Protein AF-A0A550GYG4-F1 (afdb_monomer)

Solvent-accessible surface area (backbone atoms only — not comparable to full-atom values): 7844 Å² total; per-residue (Å²): 109,73,66,60,53,52,53,53,54,52,51,53,53,50,54,51,49,51,54,52,50,53,58,51,58,71,65,67,79,64,77,76,91,77,82,45,61,56,70,50,48,84,63,94,83,45,86,46,64,68,48,46,46,51,51,50,51,53,50,47,72,73,40,51,88,83,36,48,32,39,32,45,45,24,62,71,38,54,59,33,62,70,50,35,51,53,47,52,51,51,42,47,75,58,74,24,28,35,36,37,43,50,78,70,69,84,77,53,76,47,72,94,78,48,44,67,66,55,48,53,54,50,47,39,68,73,49,43,85,40,42,76,48,73,47,120

Sequence (136 aa):
MRTVAASITLIAIISIAIIITSRWLNSVDSTPEFFVGVEFAYNSDAGDVKDLVNDLKGLVDKVKYYTNVFVIGSIEISFNQAALDEACDYVVNSGLYLIAFLTDSREYHYDNNYTIFEWGADAKQKYGEMFLGVYR

Secondary structure (DSSP, 8-state):
-HHHHHHHHHHHHHHHHHHHHHHHHTTS--------EEEE---TT--SHHHHHHHHHHHHHHHTTT-SEEEE--HHHHTSHHHHHHHHHHHHHTT-EEEEE---GGG---GGG--HHHHHHHHHHHHGGGEEEEE-

Mean predicted aligned error: 8.86 Å

Nearest PDB structures (foldseek):
  8qye-assembly2_MOLB  TM=5.908E-01  e=1.474E+00  synthetic construct
  6pwk-assembly1_A  TM=4.624E-01  e=1.474E+00  Vibrio cholerae O1 str. 2010EL-1786
  4ad3-assembly4_D  TM=4.644E-01  e=1.219E+00  Bacteroides xylanisolvens XB1A
  1dar-assembly1_A  TM=5.764E-01  e=1.783E+00  Thermus thermophilus HB8
  8qch-assembly10_H-3  TM=4.280E-01  e=2.024E+00  Homo sapiens

pLDDT: mean 91.97, std 9.42, range [59.16, 98.81]

Radius of gyration: 24.05 Å; Cα contacts (8 Å, |Δi|>4): 150; chains: 1; bounding box: 55×57×58 Å

Structure (mmCIF, N/CA/C/O backbone):
data_AF-A0A550GYG4-F1
#
_entry.id   AF-A0A550GYG4-F1
#
loop_
_atom_site.group_PDB
_atom_site.id
_atom_site.type_symbol
_atom_site.label_atom_id
_atom_site.label_alt_id
_atom_site.label_comp_id
_atom_site.label_asym_id
_atom_site.label_entity_id
_atom_site.label_seq_id
_atom_site.pdbx_PDB_ins_code
_atom_site.Cartn_x
_atom_site.Cartn_y
_atom_site.Cartn_z
_atom_site.occupancy
_atom_site.B_iso_or_equiv
_atom_site.auth_seq_id
_atom_site.auth_comp_id
_atom_site.auth_asym_id
_atom_site.auth_atom_id
_atom_site.pdbx_PDB_model_num
ATOM 1 N N . MET A 1 1 ? -35.725 38.157 40.563 1.00 63.31 1 MET A N 1
ATOM 2 C CA . MET A 1 1 ? -34.357 38.189 39.985 1.00 63.31 1 MET A CA 1
ATOM 3 C C . MET A 1 1 ? -33.464 37.045 40.469 1.00 63.31 1 MET A C 1
ATOM 5 O O . MET A 1 1 ? -32.916 36.366 39.616 1.00 63.31 1 MET A O 1
ATOM 9 N N . ARG A 1 2 ? -33.339 36.767 41.780 1.00 70.62 2 ARG A N 1
ATOM 10 C CA . ARG A 1 2 ? -32.459 35.687 42.296 1.00 70.62 2 ARG A CA 1
ATOM 11 C C . ARG A 1 2 ? -32.836 34.275 41.809 1.00 70.62 2 ARG A C 1
ATOM 13 O O . ARG A 1 2 ? -31.956 33.498 41.472 1.00 70.62 2 ARG A O 1
ATOM 20 N N . 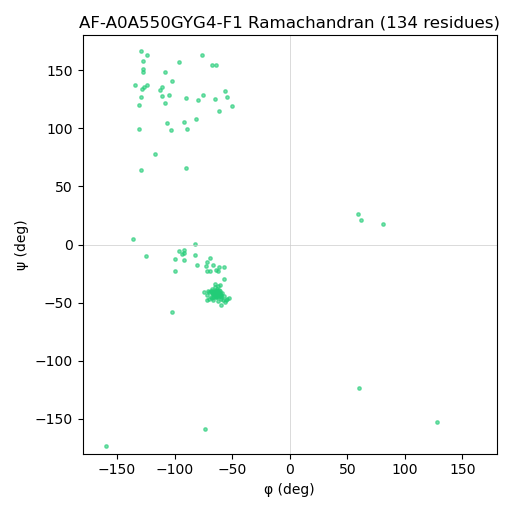THR A 1 3 ? -34.131 33.973 41.713 1.00 79.81 3 THR A N 1
ATOM 21 C CA . THR A 1 3 ? -34.650 32.684 41.216 1.00 79.81 3 THR A CA 1
ATOM 22 C C . THR A 1 3 ? -34.425 32.498 39.715 1.00 79.81 3 THR A C 1
ATOM 24 O O . THR A 1 3 ? -33.995 31.435 39.293 1.00 79.81 3 THR A O 1
ATOM 27 N N . VAL A 1 4 ? -34.624 33.554 38.918 1.00 84.94 4 VAL A N 1
ATOM 28 C CA . VAL A 1 4 ? -34.388 33.545 37.462 1.00 84.94 4 VAL A CA 1
ATOM 29 C C . VAL A 1 4 ? -32.906 33.335 37.138 1.00 84.94 4 VAL A C 1
ATOM 31 O O . VAL A 1 4 ? -32.577 32.513 36.290 1.00 84.94 4 VAL A O 1
ATOM 34 N N . ALA A 1 5 ? -32.005 34.025 37.845 1.00 85.75 5 ALA A N 1
ATOM 35 C CA . ALA A 1 5 ? -30.564 33.835 37.678 1.00 85.75 5 ALA A CA 1
ATOM 36 C C . ALA A 1 5 ? -30.133 32.400 38.029 1.00 85.75 5 ALA A C 1
ATOM 38 O O . ALA A 1 5 ? -29.387 31.787 37.273 1.00 85.75 5 ALA A O 1
ATOM 39 N N . ALA A 1 6 ? -30.668 31.835 39.119 1.00 88.19 6 ALA A N 1
ATOM 40 C CA . ALA A 1 6 ? -30.395 30.453 39.509 1.00 88.19 6 ALA A CA 1
ATOM 41 C C . ALA A 1 6 ? -30.867 29.436 38.452 1.00 88.19 6 ALA A C 1
ATOM 43 O O . ALA A 1 6 ? -30.138 28.495 38.140 1.00 88.19 6 ALA A O 1
ATOM 44 N N . SER A 1 7 ? -32.045 29.643 37.853 1.00 90.69 7 SER A N 1
ATOM 45 C CA . SER A 1 7 ? -32.548 28.790 36.769 1.00 90.69 7 SER A CA 1
ATOM 46 C C . SER A 1 7 ? -31.666 28.846 35.518 1.00 90.69 7 SER A C 1
ATOM 48 O O . SER A 1 7 ? -31.391 27.807 34.926 1.00 90.69 7 SER A O 1
ATOM 50 N N . ILE A 1 8 ? -31.176 30.031 35.136 1.00 93.38 8 ILE A N 1
ATOM 51 C CA . ILE A 1 8 ? -30.278 30.191 33.979 1.00 93.38 8 ILE A CA 1
ATOM 52 C C . ILE A 1 8 ? -28.950 29.465 34.218 1.00 93.38 8 ILE A C 1
ATOM 54 O O . ILE A 1 8 ? -28.480 28.737 33.344 1.00 93.38 8 ILE A O 1
ATOM 58 N N . THR A 1 9 ? -28.363 29.615 35.410 1.00 93.25 9 THR A N 1
ATOM 59 C CA . THR A 1 9 ? -27.121 28.919 35.772 1.00 93.25 9 THR A CA 1
ATOM 60 C C . THR A 1 9 ? -27.297 27.401 35.732 1.00 93.25 9 THR A C 1
ATOM 62 O O . THR A 1 9 ? -26.440 26.705 35.193 1.00 93.25 9 THR A O 1
ATOM 65 N N . LEU A 1 10 ? -28.423 26.884 36.232 1.00 94.62 10 LEU A N 1
ATOM 66 C CA . LEU A 1 10 ? -28.714 25.451 36.202 1.00 94.62 10 LEU A CA 1
ATOM 67 C C . LEU A 1 10 ? -28.831 24.915 34.765 1.00 94.62 10 LEU A C 1
ATOM 69 O O . LEU A 1 10 ? -28.244 23.883 34.450 1.00 94.62 10 LEU A O 1
ATOM 73 N N . ILE A 1 11 ? -29.532 25.634 33.884 1.00 95.94 11 ILE A N 1
ATOM 74 C CA . ILE A 1 11 ? -29.678 25.250 32.471 1.00 95.94 11 ILE A CA 1
ATOM 75 C C . ILE A 1 11 ? -28.315 25.229 31.769 1.00 95.94 11 ILE A C 1
ATOM 77 O O . ILE A 1 11 ? -28.022 24.286 31.038 1.00 95.94 11 ILE A O 1
ATOM 81 N N . ALA A 1 12 ? -27.456 26.223 32.012 1.00 95.50 12 ALA A N 1
ATOM 82 C CA . ALA A 1 12 ? -26.121 26.269 31.416 1.00 95.50 12 ALA A CA 1
ATOM 83 C C . ALA A 1 12 ? -25.253 25.071 31.842 1.00 95.50 12 ALA A C 1
ATOM 85 O O . ALA A 1 12 ? -24.599 24.459 30.999 1.00 95.50 12 ALA A O 1
ATOM 86 N N . ILE A 1 13 ? -25.291 24.698 33.127 1.00 96.56 13 ILE A N 1
ATOM 87 C CA . ILE A 1 13 ? -24.557 23.539 33.657 1.00 96.56 13 ILE A CA 1
ATOM 88 C C . ILE A 1 13 ? -25.047 22.241 33.009 1.00 96.56 13 ILE A C 1
ATOM 90 O O . ILE A 1 13 ? -24.230 21.428 32.581 1.00 96.56 13 ILE A O 1
ATOM 94 N N . ILE A 1 14 ? -26.366 22.063 32.891 1.00 96.19 14 ILE A N 1
ATOM 95 C CA . ILE A 1 14 ? -26.956 20.872 32.268 1.00 96.19 14 ILE A CA 1
ATOM 96 C C . ILE A 1 14 ? -26.568 20.789 30.788 1.00 96.19 14 ILE A C 1
ATOM 98 O O . ILE A 1 14 ? -26.135 19.733 30.332 1.00 96.19 14 ILE A O 1
ATOM 102 N N . SER A 1 15 ? -26.643 21.896 30.047 1.00 93.88 15 SER A N 1
ATOM 103 C CA . SER A 1 15 ? -26.242 21.935 28.635 1.00 93.88 15 SER A CA 1
ATOM 104 C C . SER A 1 15 ? -24.764 21.586 28.443 1.00 93.88 15 SER A C 1
ATOM 106 O O . SER A 1 15 ? -24.428 20.804 27.557 1.00 93.88 15 SER A O 1
ATOM 108 N N . ILE A 1 16 ? -23.877 22.108 29.298 1.00 95.50 16 ILE A N 1
ATOM 109 C CA . ILE A 1 16 ? -22.444 21.780 29.263 1.00 95.50 16 ILE A CA 1
ATOM 110 C C . ILE A 1 16 ? -22.221 20.299 29.586 1.00 95.50 16 ILE A C 1
ATOM 112 O O . ILE A 1 16 ? -21.465 19.633 28.882 1.00 95.50 16 ILE A O 1
ATOM 116 N N . ALA A 1 17 ? -22.905 19.763 30.600 1.00 94.44 17 ALA A N 1
ATOM 117 C CA . ALA A 1 17 ? -22.809 18.352 30.960 1.00 94.44 17 ALA A CA 1
ATOM 118 C C . ALA A 1 17 ? -23.245 17.443 29.801 1.00 94.44 17 ALA A C 1
ATOM 120 O O . ALA A 1 17 ? -22.522 16.515 29.458 1.00 94.44 17 ALA A O 1
ATOM 121 N N . ILE A 1 18 ? -24.355 17.758 29.125 1.00 93.94 18 ILE A N 1
ATOM 122 C CA . ILE A 1 18 ? -24.835 17.005 27.954 1.00 93.94 18 ILE A CA 1
ATOM 123 C C . ILE A 1 18 ? -23.807 17.038 26.809 1.00 93.94 18 ILE A C 1
ATOM 125 O O . ILE A 1 18 ? -23.546 16.011 26.177 1.00 93.94 18 ILE A O 1
ATOM 129 N N . ILE A 1 19 ? -23.179 18.189 26.549 1.00 92.62 19 ILE A N 1
ATOM 130 C CA . ILE A 1 19 ? -22.139 18.316 25.514 1.00 92.62 19 ILE A CA 1
ATOM 131 C C . ILE A 1 19 ? -20.901 17.479 25.868 1.00 92.62 19 ILE A C 1
ATOM 133 O O . ILE A 1 19 ? -20.347 16.803 25.003 1.00 92.62 19 ILE A O 1
ATOM 137 N N . ILE A 1 20 ? -20.470 17.487 27.130 1.00 91.12 20 ILE A N 1
ATOM 138 C CA . ILE A 1 20 ? -19.320 16.691 27.581 1.00 91.12 20 ILE A CA 1
ATOM 139 C C . ILE A 1 20 ? -19.642 15.194 27.505 1.00 91.12 20 ILE A C 1
ATOM 141 O O . ILE A 1 20 ? -18.863 14.426 26.944 1.00 91.12 20 ILE A O 1
ATOM 145 N N . THR A 1 21 ? -20.803 14.780 28.014 1.00 87.06 21 THR A N 1
ATOM 146 C CA . THR A 1 21 ? -21.223 13.376 28.027 1.00 87.06 21 THR A CA 1
ATOM 147 C C . THR A 1 21 ? -21.437 12.832 26.618 1.00 87.06 21 THR A C 1
ATOM 149 O O . THR A 1 21 ? -21.015 11.717 26.352 1.00 87.06 21 THR A O 1
ATOM 152 N N . SER A 1 22 ? -22.015 13.601 25.691 1.00 84.00 22 SER A N 1
ATOM 153 C CA . SER A 1 22 ? -22.164 13.158 24.293 1.00 84.00 22 SER A CA 1
ATOM 154 C C . SER A 1 22 ? -20.817 12.944 23.601 1.00 84.00 22 SER A C 1
ATOM 156 O O . SER A 1 22 ? -20.626 11.926 22.945 1.00 84.00 22 SER A O 1
ATOM 158 N N . ARG A 1 23 ? -19.843 13.843 23.801 1.00 84.12 23 ARG A N 1
ATOM 159 C CA . ARG A 1 23 ? -18.477 13.654 23.283 1.00 84.12 23 ARG A CA 1
ATOM 160 C C . ARG A 1 23 ? -17.791 12.432 23.883 1.00 84.12 23 ARG A C 1
ATOM 162 O O . ARG A 1 23 ? -17.100 11.720 23.166 1.00 84.12 23 ARG A O 1
ATOM 169 N N . TRP A 1 24 ? -17.984 12.198 25.179 1.00 81.75 24 TRP A N 1
ATOM 170 C CA . TRP A 1 24 ? -17.394 11.057 25.869 1.00 81.75 24 TRP A CA 1
ATOM 171 C C . TRP A 1 24 ? -18.040 9.735 25.439 1.00 81.75 24 TRP A C 1
ATOM 173 O O . TRP A 1 24 ? -17.331 8.808 25.074 1.00 81.75 24 TRP A O 1
ATOM 183 N N . LEU A 1 25 ? -19.370 9.656 25.382 1.00 78.12 25 LEU A N 1
ATOM 184 C CA . LEU A 1 25 ? -20.075 8.451 24.935 1.00 78.12 25 LEU A CA 1
ATOM 185 C C . LEU A 1 25 ? -19.762 8.105 23.473 1.00 78.12 25 LEU A C 1
ATOM 187 O O . LEU A 1 25 ? -19.526 6.942 23.172 1.00 78.12 25 LEU A O 1
ATOM 191 N N . ASN A 1 26 ? -19.642 9.103 22.593 1.00 71.12 26 ASN A N 1
ATOM 192 C CA . ASN A 1 26 ? -19.232 8.887 21.201 1.00 71.12 26 ASN A CA 1
ATOM 193 C C . ASN A 1 26 ? -17.760 8.457 21.053 1.00 71.12 26 ASN A C 1
ATOM 195 O O . ASN A 1 26 ? -17.355 8.060 19.967 1.00 71.12 26 ASN A O 1
ATOM 199 N N . SER A 1 27 ? -16.952 8.546 22.115 1.00 66.44 27 SER A N 1
ATOM 200 C CA . SER A 1 27 ? -15.565 8.062 22.120 1.00 66.44 27 SER A CA 1
ATOM 201 C C . SER A 1 27 ? -15.417 6.615 22.608 1.00 66.44 27 SER A C 1
ATOM 203 O O . SER A 1 27 ? -14.312 6.084 22.577 1.00 66.44 27 SER A O 1
ATOM 205 N N . VAL A 1 28 ? -16.508 5.984 23.069 1.00 60.34 28 VAL A N 1
ATOM 206 C CA . VAL A 1 28 ? -16.494 4.639 23.682 1.00 60.34 28 VAL A CA 1
ATOM 207 C C . VAL A 1 28 ? -16.767 3.512 22.669 1.00 60.34 28 VAL A C 1
ATOM 209 O O . VAL A 1 28 ? -16.525 2.351 22.984 1.00 60.34 28 VAL A O 1
ATOM 212 N N . ASP A 1 29 ? -17.149 3.826 21.428 1.00 59.16 29 ASP A N 1
ATOM 213 C CA . ASP A 1 29 ? -17.256 2.845 20.334 1.00 59.16 29 ASP A CA 1
ATOM 214 C C . ASP A 1 29 ? -15.939 2.707 19.553 1.00 59.16 29 ASP A C 1
ATOM 216 O O . ASP A 1 29 ? -15.850 3.026 18.369 1.00 59.16 29 ASP A O 1
ATOM 220 N N . SER A 1 30 ? -14.890 2.203 20.201 1.00 62.56 30 SER A N 1
ATOM 221 C CA . SER A 1 30 ? -13.748 1.644 19.472 1.00 62.56 30 SER A CA 1
ATOM 222 C C . SER A 1 30 ? -13.621 0.163 19.786 1.00 62.56 30 SER A C 1
ATOM 224 O O . SER A 1 30 ? -12.769 -0.284 20.553 1.00 62.56 30 SER A O 1
ATOM 226 N N . THR A 1 31 ? -14.473 -0.651 19.153 1.00 62.31 31 THR A N 1
ATOM 227 C CA . THR A 1 31 ? -14.025 -2.012 18.846 1.00 62.31 31 THR A CA 1
ATOM 228 C C . THR A 1 31 ? -12.663 -1.867 18.166 1.00 62.31 31 THR A C 1
ATOM 230 O O . THR A 1 31 ? -12.599 -1.153 17.160 1.00 62.31 31 THR A O 1
ATOM 233 N N . PRO A 1 32 ? -11.576 -2.429 18.728 1.00 65.88 32 PRO A N 1
ATOM 234 C CA . PRO A 1 32 ? -10.255 -2.241 18.157 1.00 65.88 32 PRO A CA 1
ATOM 235 C C . PRO A 1 32 ? -10.288 -2.703 16.707 1.00 65.88 32 PRO A C 1
ATOM 237 O O . PRO A 1 32 ? -10.826 -3.770 16.401 1.00 65.88 32 PRO A O 1
ATOM 240 N N . GLU A 1 33 ? -9.753 -1.872 15.821 1.00 81.81 33 GLU A N 1
ATOM 241 C CA . GLU A 1 33 ? -9.639 -2.215 14.414 1.00 81.81 33 GLU A CA 1
ATOM 242 C C . GLU A 1 33 ? -8.741 -3.453 14.308 1.00 81.81 33 GLU A C 1
ATOM 244 O O . GLU A 1 33 ? -7.582 -3.441 14.727 1.00 81.81 33 GLU A O 1
ATOM 249 N N . PHE A 1 34 ? -9.314 -4.566 13.853 1.00 90.50 34 PHE A N 1
ATOM 250 C CA . PHE A 1 34 ? -8.609 -5.835 13.736 1.00 90.50 34 PHE A CA 1
ATOM 251 C C . PHE A 1 34 ? -8.418 -6.170 12.267 1.00 90.50 34 PHE A C 1
ATOM 253 O O . PHE A 1 34 ? -9.382 -6.192 11.501 1.00 90.50 34 PHE A O 1
ATOM 260 N N . PHE A 1 35 ? -7.177 -6.459 11.888 1.00 95.06 35 PHE A N 1
ATOM 261 C CA . PHE A 1 35 ? -6.808 -6.729 10.507 1.00 95.06 35 PHE A CA 1
ATOM 262 C C . PHE A 1 35 ? -6.580 -8.225 10.274 1.00 95.06 35 PHE A C 1
ATOM 264 O O . PHE A 1 35 ? -5.823 -8.876 10.994 1.00 95.06 35 PHE A O 1
ATOM 271 N N . VAL A 1 36 ? -7.230 -8.761 9.242 1.00 96.94 36 VAL A N 1
ATOM 272 C CA . VAL A 1 36 ? -7.063 -10.123 8.725 1.00 96.94 36 VAL A CA 1
ATOM 273 C C . VAL A 1 36 ? -6.832 -10.026 7.232 1.00 96.94 36 VAL A C 1
ATOM 275 O O . VAL A 1 36 ? -7.621 -9.417 6.505 1.00 96.94 36 VAL A O 1
ATOM 278 N N . GLY A 1 37 ? -5.754 -10.642 6.771 1.00 97.12 37 GLY A N 1
ATOM 279 C CA . GLY A 1 37 ? -5.311 -10.485 5.402 1.00 97.12 37 GLY A CA 1
ATOM 280 C C . GLY A 1 37 ? -4.397 -11.584 4.924 1.00 97.12 37 GLY A C 1
ATOM 281 O O . GLY A 1 37 ? -4.167 -12.583 5.606 1.00 97.12 37 GLY A O 1
ATOM 282 N N . VAL A 1 38 ? -3.884 -11.361 3.725 1.00 97.56 38 VAL A N 1
ATOM 283 C CA . VAL A 1 38 ? -2.894 -12.215 3.079 1.00 97.56 38 VAL A CA 1
ATOM 284 C C . VAL A 1 38 ? -1.713 -11.372 2.623 1.00 97.56 38 VAL A C 1
ATOM 286 O O . VAL A 1 38 ? -1.840 -10.166 2.408 1.00 97.56 38 VAL A O 1
ATOM 289 N N . GLU A 1 39 ? -0.580 -12.037 2.448 1.00 97.50 39 GLU A N 1
ATOM 290 C CA . GLU A 1 39 ? 0.628 -11.469 1.867 1.00 97.50 39 GLU A CA 1
ATOM 291 C C . GLU A 1 39 ? 0.893 -12.100 0.501 1.00 97.50 39 GLU A C 1
ATOM 293 O O . GLU A 1 39 ? 0.809 -13.321 0.344 1.00 97.50 39 GLU A O 1
ATOM 298 N N . PHE A 1 40 ? 1.230 -11.265 -0.480 1.00 97.19 40 PHE A N 1
ATOM 299 C CA . PHE A 1 40 ? 1.768 -11.695 -1.766 1.00 97.19 40 PHE A CA 1
ATOM 300 C C . PHE A 1 40 ? 3.280 -11.447 -1.781 1.00 97.19 40 PHE A C 1
ATOM 302 O O . PHE A 1 40 ? 3.706 -10.313 -1.987 1.00 97.19 40 PHE A O 1
ATOM 309 N N . ALA A 1 41 ? 4.077 -12.488 -1.520 1.00 91.19 41 ALA A N 1
ATOM 310 C CA . ALA A 1 41 ? 5.528 -12.367 -1.337 1.00 91.19 41 ALA A CA 1
ATOM 311 C C . ALA A 1 41 ? 6.349 -12.807 -2.558 1.00 91.19 41 ALA A C 1
ATOM 313 O O . ALA A 1 41 ? 7.105 -12.018 -3.103 1.00 91.19 41 ALA A O 1
ATOM 314 N N . TYR A 1 42 ? 6.201 -14.053 -3.009 1.00 79.88 42 TYR A N 1
ATOM 315 C CA . TYR A 1 42 ? 6.983 -14.589 -4.126 1.00 79.88 42 TYR A CA 1
ATOM 316 C C . TYR A 1 42 ? 6.089 -15.333 -5.109 1.00 79.88 42 TYR A C 1
ATOM 318 O O . TYR A 1 42 ? 5.260 -16.149 -4.701 1.00 79.88 42 TYR A O 1
ATOM 326 N N . ASN A 1 43 ? 6.325 -15.108 -6.402 1.00 76.12 43 ASN A N 1
ATOM 327 C CA . ASN A 1 43 ? 5.876 -15.999 -7.463 1.00 76.12 43 ASN A CA 1
ATOM 328 C C . ASN A 1 43 ? 7.046 -16.296 -8.410 1.00 76.12 43 ASN A C 1
ATOM 330 O O . ASN A 1 43 ? 7.359 -15.496 -9.286 1.00 76.12 43 ASN A O 1
ATOM 334 N N . SER A 1 44 ? 7.687 -17.452 -8.229 1.00 66.50 44 SER A N 1
ATOM 335 C CA . SER A 1 44 ? 8.835 -17.882 -9.040 1.00 66.50 44 SER A CA 1
ATOM 336 C C . SER A 1 44 ? 8.492 -18.165 -10.501 1.00 66.50 44 SER A C 1
ATOM 338 O O . SER A 1 44 ? 9.397 -18.241 -11.328 1.00 66.50 44 SER A O 1
ATOM 340 N N . ASP A 1 45 ? 7.207 -18.351 -10.807 1.00 77.19 45 ASP A N 1
ATOM 341 C CA . ASP A 1 45 ? 6.739 -18.699 -12.149 1.00 77.19 45 ASP A CA 1
ATOM 342 C C . ASP A 1 45 ? 6.393 -17.453 -12.977 1.00 77.19 45 ASP A C 1
ATOM 344 O O . ASP A 1 45 ? 6.232 -17.538 -14.197 1.00 77.19 45 ASP A O 1
ATOM 348 N N . ALA A 1 46 ? 6.295 -16.289 -12.331 1.00 70.62 46 ALA A N 1
ATOM 349 C CA . ALA A 1 46 ? 6.014 -15.034 -13.000 1.00 70.62 46 ALA A CA 1
ATOM 350 C C . ALA A 1 46 ? 7.308 -14.481 -13.614 1.00 70.62 46 ALA A C 1
ATOM 352 O O . ALA A 1 46 ? 8.231 -14.066 -12.917 1.00 70.62 46 ALA A O 1
ATOM 353 N N . GLY A 1 47 ? 7.398 -14.539 -14.944 1.00 79.50 47 GLY A N 1
ATOM 354 C CA . GLY A 1 47 ? 8.594 -14.117 -15.673 1.00 79.50 47 GLY A CA 1
ATOM 355 C C . GLY A 1 47 ? 8.794 -12.598 -15.686 1.00 79.50 47 GLY A C 1
ATOM 356 O O . GLY A 1 47 ? 9.914 -12.131 -15.497 1.00 79.50 47 GLY A O 1
ATOM 357 N N . ASP A 1 48 ? 7.721 -11.834 -15.917 1.00 89.50 48 ASP A N 1
ATOM 358 C CA . ASP A 1 48 ? 7.728 -10.365 -15.983 1.00 89.50 48 ASP A CA 1
ATOM 359 C C . ASP A 1 48 ? 7.031 -9.760 -14.745 1.00 89.50 48 ASP A C 1
ATOM 361 O O . ASP A 1 48 ? 6.066 -10.319 -14.217 1.00 89.50 48 ASP A O 1
ATOM 365 N N . VAL A 1 49 ? 7.467 -8.575 -14.303 1.00 93.00 49 VAL A N 1
ATOM 366 C CA . VAL A 1 49 ? 6.835 -7.812 -13.211 1.00 93.00 49 VAL A CA 1
ATOM 367 C C . VAL A 1 49 ? 5.364 -7.513 -13.497 1.00 93.00 49 VAL A C 1
ATOM 369 O O . VAL A 1 49 ? 4.541 -7.455 -12.585 1.00 93.00 49 VAL A O 1
ATOM 372 N N . LYS A 1 50 ? 4.992 -7.382 -14.773 1.00 93.75 50 LYS A N 1
ATOM 373 C CA . LYS A 1 50 ? 3.587 -7.223 -15.155 1.00 93.75 50 LYS A CA 1
ATOM 374 C C . LYS A 1 50 ? 2.751 -8.465 -14.832 1.00 93.75 50 LYS A C 1
ATOM 376 O O . LYS A 1 50 ? 1.595 -8.330 -14.431 1.00 93.75 50 LYS A O 1
ATOM 381 N N . ASP A 1 51 ? 3.321 -9.656 -14.994 1.00 94.69 51 ASP A N 1
ATOM 382 C CA . ASP A 1 51 ? 2.641 -10.909 -14.664 1.00 94.69 51 ASP A CA 1
ATOM 383 C C . ASP A 1 51 ? 2.509 -11.059 -13.143 1.00 94.69 51 ASP A C 1
ATOM 385 O O . ASP A 1 51 ? 1.421 -11.367 -12.663 1.00 94.69 51 ASP A O 1
ATOM 389 N N . LEU A 1 52 ? 3.545 -10.677 -12.380 1.00 94.56 52 LEU A N 1
ATOM 390 C CA . LEU A 1 52 ? 3.489 -10.565 -10.913 1.00 94.56 52 LEU A CA 1
ATOM 391 C C . LEU A 1 52 ? 2.336 -9.664 -10.445 1.00 94.56 52 LEU A C 1
ATOM 393 O O . LEU A 1 52 ? 1.573 -10.041 -9.554 1.00 94.56 52 LEU A O 1
ATOM 397 N N . VAL A 1 53 ? 2.176 -8.486 -11.057 1.00 96.88 53 VAL A N 1
ATOM 398 C CA . VAL A 1 53 ? 1.069 -7.571 -10.735 1.00 96.88 53 VAL A CA 1
ATOM 399 C C . VAL A 1 53 ? -0.284 -8.197 -11.088 1.00 96.88 53 VAL A C 1
ATOM 401 O O . VAL A 1 53 ? -1.229 -8.071 -10.312 1.00 96.88 53 VAL A O 1
ATOM 404 N N . ASN A 1 54 ? -0.409 -8.899 -12.218 1.00 96.44 54 ASN A N 1
ATOM 405 C CA . ASN A 1 54 ? -1.657 -9.582 -12.580 1.00 96.44 54 ASN A CA 1
ATOM 406 C C . ASN A 1 54 ? -2.013 -10.708 -11.598 1.00 96.44 54 ASN A C 1
ATOM 408 O O . ASN A 1 54 ? -3.175 -10.828 -11.202 1.00 96.44 54 ASN A O 1
ATOM 412 N N . ASP A 1 55 ? -1.029 -11.491 -11.163 1.00 96.56 55 ASP A N 1
ATOM 413 C CA . ASP A 1 55 ? -1.230 -12.555 -10.179 1.00 96.56 55 ASP A CA 1
ATOM 414 C C . ASP A 1 55 ? -1.633 -11.991 -8.815 1.00 96.56 55 ASP A C 1
ATOM 416 O O . ASP A 1 55 ? -2.559 -12.500 -8.173 1.00 96.56 55 ASP A O 1
ATOM 420 N N . LEU A 1 56 ? -1.004 -10.886 -8.401 1.00 97.50 56 LEU A N 1
ATOM 421 C CA . LEU A 1 56 ? -1.381 -10.147 -7.200 1.00 97.50 56 LEU A CA 1
ATOM 422 C C . LEU A 1 56 ? -2.839 -9.687 -7.279 1.00 97.50 56 LEU A C 1
ATOM 424 O O . LEU A 1 56 ? -3.601 -9.918 -6.340 1.00 97.50 56 LEU A O 1
ATOM 428 N N . LYS A 1 57 ? -3.257 -9.090 -8.403 1.00 98.25 57 LYS A N 1
ATOM 429 C CA . LYS A 1 57 ? -4.655 -8.679 -8.625 1.00 98.25 57 LYS A CA 1
ATOM 430 C C . LYS A 1 57 ? -5.614 -9.863 -8.538 1.00 98.25 57 LYS A C 1
ATOM 432 O O . LYS A 1 57 ? -6.659 -9.754 -7.897 1.00 98.25 57 LYS A O 1
ATOM 437 N N . GLY A 1 58 ? -5.236 -11.008 -9.106 1.00 98.19 58 GLY A N 1
ATOM 438 C CA . GLY A 1 58 ? -6.000 -12.249 -8.991 1.00 98.19 58 GLY A CA 1
ATOM 439 C C . GLY A 1 58 ? -6.151 -12.717 -7.540 1.00 98.19 58 GLY A C 1
ATOM 440 O O . GLY A 1 58 ? -7.239 -13.137 -7.132 1.00 98.19 58 GLY A O 1
ATOM 441 N N . LEU A 1 59 ? -5.095 -12.600 -6.727 1.00 98.31 59 LEU A N 1
ATOM 442 C CA . LEU A 1 59 ? -5.174 -12.900 -5.298 1.00 98.31 59 LEU A CA 1
ATOM 443 C C . LEU A 1 59 ? -6.069 -11.897 -4.559 1.00 98.31 59 LEU A C 1
ATOM 445 O O . LEU A 1 59 ? -6.896 -12.330 -3.758 1.00 98.31 59 LEU A O 1
ATOM 449 N N . VAL A 1 60 ? -5.967 -10.597 -4.857 1.00 98.62 60 VAL A N 1
ATOM 450 C CA . VAL A 1 60 ? -6.862 -9.560 -4.311 1.00 98.62 60 VAL A CA 1
ATOM 451 C C . VAL A 1 60 ? -8.322 -9.895 -4.618 1.00 98.62 60 VAL A C 1
ATOM 453 O O . VAL A 1 60 ? -9.145 -9.932 -3.704 1.00 98.62 60 VAL A O 1
ATOM 456 N N . ASP A 1 61 ? -8.651 -10.219 -5.869 1.00 98.75 61 ASP A N 1
ATOM 457 C CA . ASP A 1 61 ? -10.018 -10.571 -6.270 1.00 98.75 61 ASP A CA 1
ATOM 458 C C . ASP A 1 61 ? -10.556 -11.795 -5.535 1.00 98.75 61 ASP A C 1
ATOM 460 O O . ASP A 1 61 ? -11.745 -11.849 -5.206 1.00 98.75 61 ASP A O 1
ATOM 464 N N . LYS A 1 62 ? -9.679 -12.756 -5.240 1.00 98.56 62 LYS A N 1
ATOM 465 C CA . LYS A 1 62 ? -10.024 -13.948 -4.471 1.00 98.56 62 LYS A CA 1
ATOM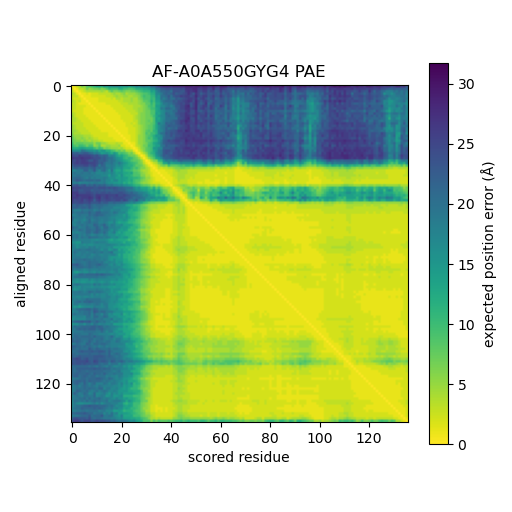 466 C C . LYS A 1 62 ? -10.336 -13.620 -3.011 1.00 98.56 62 LYS A C 1
ATOM 468 O O . LYS A 1 62 ? -11.256 -14.224 -2.469 1.00 98.56 62 LYS A O 1
ATOM 473 N N . VAL A 1 63 ? -9.592 -12.707 -2.379 1.00 98.38 63 VAL A N 1
ATOM 474 C CA . VAL A 1 63 ? -9.640 -12.492 -0.917 1.00 98.38 63 VAL A CA 1
ATOM 475 C C . VAL A 1 63 ? -10.498 -11.311 -0.468 1.00 98.38 63 VAL A C 1
ATOM 477 O O . VAL A 1 63 ? -10.981 -11.317 0.663 1.00 98.38 63 VAL A O 1
ATOM 480 N N . L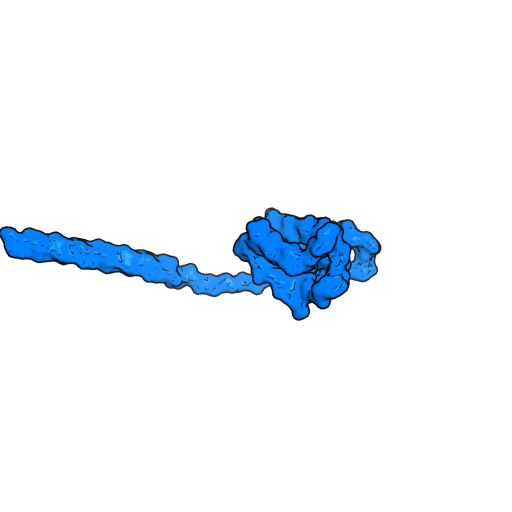YS A 1 64 ? -10.749 -10.326 -1.343 1.00 98.12 64 LYS A N 1
ATOM 481 C CA . LYS A 1 64 ? -11.325 -9.019 -0.971 1.00 98.12 64 LYS A CA 1
ATOM 482 C C . LYS A 1 64 ? -12.674 -9.052 -0.248 1.00 98.12 64 LYS A C 1
ATOM 484 O O . LYS A 1 64 ? -13.033 -8.084 0.406 1.00 98.12 64 LYS A O 1
ATOM 489 N N . TYR A 1 65 ? -13.424 -10.149 -0.343 1.00 98.12 65 TYR A N 1
ATOM 490 C CA . TYR A 1 65 ? -14.722 -10.296 0.325 1.00 98.12 65 TYR A CA 1
ATOM 491 C C . TYR A 1 65 ? -14.648 -10.929 1.725 1.00 98.12 65 TYR A C 1
ATOM 493 O O . TYR A 1 6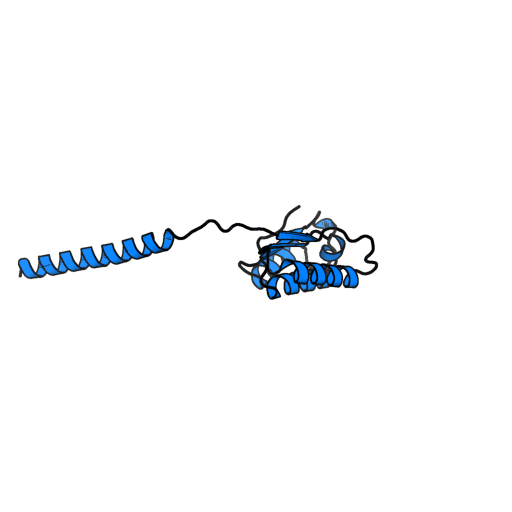5 ? -15.669 -10.990 2.407 1.00 98.12 65 TYR A O 1
ATOM 501 N N . TYR A 1 66 ? -13.480 -11.420 2.156 1.00 97.19 66 TYR A N 1
ATOM 502 C CA . TYR A 1 66 ? -13.293 -12.059 3.468 1.00 97.19 66 TYR A CA 1
ATOM 503 C C . TYR A 1 66 ? -12.017 -11.625 4.211 1.00 97.19 66 TYR A C 1
ATOM 505 O O . TYR A 1 66 ? -11.725 -12.151 5.285 1.00 97.19 66 TYR A O 1
ATOM 513 N N . THR A 1 67 ? -11.271 -10.664 3.668 1.00 98.00 67 THR A N 1
ATOM 514 C CA . THR A 1 67 ? -10.130 -9.994 4.312 1.00 98.00 67 THR A CA 1
ATOM 515 C C . THR A 1 67 ? -10.351 -8.488 4.333 1.00 98.00 67 THR A C 1
ATOM 517 O O . THR A 1 67 ? -11.160 -7.976 3.565 1.00 98.00 67 THR A O 1
ATOM 520 N N . ASN A 1 68 ? -9.599 -7.768 5.160 1.00 97.50 68 ASN A N 1
ATOM 521 C CA . ASN A 1 68 ? -9.602 -6.303 5.181 1.00 97.50 68 ASN A CA 1
ATOM 522 C C . ASN A 1 68 ? -8.211 -5.683 5.000 1.00 97.50 68 ASN A C 1
ATOM 524 O O . ASN A 1 68 ? -8.131 -4.487 4.765 1.00 97.50 68 ASN A O 1
ATOM 528 N N . VAL A 1 69 ? -7.127 -6.460 5.034 1.00 98.50 69 VAL A N 1
ATOM 529 C CA . VAL A 1 69 ? -5.779 -5.973 4.709 1.00 98.50 69 VAL A CA 1
ATOM 530 C C . VAL A 1 69 ? -5.130 -6.856 3.651 1.00 98.50 69 VAL A C 1
ATOM 532 O O . VAL A 1 69 ? -5.369 -8.064 3.593 1.00 98.50 69 VAL A O 1
ATOM 535 N N . PHE A 1 70 ? -4.294 -6.254 2.819 1.00 98.62 70 PHE A N 1
ATOM 536 C CA . PHE A 1 70 ? -3.443 -6.940 1.866 1.00 98.62 70 PHE A CA 1
ATOM 537 C C . PHE A 1 70 ? -2.003 -6.458 2.030 1.00 98.62 70 PHE A C 1
ATOM 539 O O . PHE A 1 70 ? -1.743 -5.256 2.125 1.00 98.62 70 PHE A O 1
ATOM 546 N N . VAL A 1 71 ? -1.065 -7.400 2.066 1.00 98.50 71 VAL A N 1
ATOM 547 C CA . VAL A 1 71 ? 0.360 -7.110 2.215 1.00 98.50 71 VAL A CA 1
ATOM 548 C C . VAL A 1 71 ? 1.067 -7.384 0.891 1.00 98.50 71 VAL A C 1
ATOM 550 O O . VAL A 1 71 ? 1.009 -8.497 0.364 1.00 98.50 71 VAL A O 1
ATOM 553 N N . ILE A 1 72 ? 1.731 -6.370 0.339 1.00 98.06 72 ILE A N 1
ATOM 554 C CA . ILE A 1 72 ? 2.587 -6.514 -0.843 1.00 98.06 72 ILE A CA 1
ATOM 555 C C . ILE A 1 72 ? 3.991 -6.852 -0.345 1.00 98.06 72 ILE A C 1
ATOM 557 O O . ILE A 1 72 ? 4.718 -5.966 0.092 1.00 98.06 72 ILE A O 1
ATOM 561 N N . GLY A 1 73 ? 4.340 -8.136 -0.376 1.00 96.56 73 GLY A N 1
ATOM 562 C CA . GLY A 1 73 ? 5.612 -8.687 0.097 1.00 96.56 73 GLY A CA 1
ATOM 563 C C . GLY A 1 73 ? 6.678 -8.883 -0.990 1.00 96.56 73 GLY A C 1
ATOM 564 O O . GLY A 1 73 ? 7.795 -9.282 -0.676 1.00 96.56 73 GLY A O 1
ATOM 565 N N . SER A 1 74 ? 6.344 -8.654 -2.265 1.00 95.00 74 SER A N 1
ATOM 566 C CA . SER A 1 74 ? 7.254 -8.907 -3.393 1.00 95.00 74 SER A CA 1
ATOM 567 C C . SER A 1 74 ? 8.275 -7.794 -3.585 1.00 95.00 74 SER A C 1
ATOM 569 O O . SER A 1 74 ? 7.928 -6.631 -3.808 1.00 95.00 74 SER A O 1
ATOM 571 N N . ILE A 1 75 ? 9.547 -8.192 -3.565 1.00 92.62 75 ILE A N 1
ATOM 572 C CA . ILE A 1 75 ? 10.698 -7.327 -3.843 1.00 92.62 75 ILE A CA 1
ATOM 573 C C . ILE A 1 75 ? 10.708 -6.890 -5.310 1.00 92.62 75 ILE A C 1
ATOM 575 O O . ILE A 1 75 ? 11.029 -5.750 -5.629 1.00 92.62 75 ILE A O 1
ATOM 579 N N . GLU A 1 76 ? 10.334 -7.786 -6.218 1.00 93.25 76 GLU A N 1
ATOM 580 C CA . GLU A 1 76 ? 10.285 -7.524 -7.654 1.00 93.25 76 GLU A CA 1
ATOM 581 C C . GLU A 1 76 ? 9.255 -6.439 -7.986 1.00 93.25 76 GLU A C 1
ATOM 583 O O . GLU A 1 76 ? 9.524 -5.559 -8.805 1.00 93.25 76 GLU A O 1
ATOM 588 N N . ILE A 1 77 ? 8.100 -6.467 -7.309 1.00 95.69 77 ILE A N 1
ATOM 589 C CA . ILE A 1 77 ? 7.106 -5.394 -7.392 1.00 95.69 77 ILE A CA 1
ATOM 590 C C . ILE A 1 77 ? 7.655 -4.120 -6.747 1.00 95.69 77 ILE A C 1
ATOM 592 O O . ILE A 1 77 ? 7.555 -3.058 -7.355 1.00 95.69 77 ILE A O 1
ATOM 596 N N . SER A 1 78 ? 8.259 -4.194 -5.553 1.00 94.50 78 SER A N 1
ATOM 597 C CA . SER A 1 78 ? 8.713 -2.989 -4.850 1.00 94.50 78 SER A CA 1
ATOM 598 C C . SER A 1 78 ? 9.839 -2.250 -5.586 1.00 94.50 78 SER A C 1
ATOM 600 O O . SER A 1 78 ? 9.868 -1.020 -5.579 1.00 94.50 78 SER A O 1
ATOM 602 N N . PHE A 1 79 ? 10.734 -2.948 -6.287 1.00 94.56 79 PHE A N 1
ATOM 603 C CA . PHE A 1 79 ? 11.803 -2.322 -7.076 1.00 94.56 79 PHE A CA 1
ATOM 604 C C . PHE A 1 79 ? 11.329 -1.633 -8.356 1.00 94.56 79 PHE A C 1
ATOM 606 O O . PHE A 1 79 ? 12.063 -0.815 -8.911 1.00 94.56 79 PHE A O 1
ATOM 613 N N . ASN A 1 80 ? 10.104 -1.894 -8.808 1.00 95.25 80 ASN A N 1
ATOM 614 C CA . ASN A 1 80 ? 9.513 -1.200 -9.941 1.00 95.25 80 ASN A CA 1
ATOM 615 C C . ASN A 1 80 ? 8.435 -0.226 -9.449 1.00 95.25 80 ASN A C 1
ATOM 617 O O . ASN A 1 80 ? 7.330 -0.639 -9.113 1.00 95.25 80 ASN A O 1
ATOM 621 N N . GLN A 1 81 ? 8.742 1.076 -9.445 1.00 96.31 81 GLN A N 1
ATOM 622 C CA . GLN A 1 81 ? 7.827 2.110 -8.943 1.00 96.31 81 GLN A CA 1
ATOM 623 C C . GLN A 1 81 ? 6.432 2.024 -9.580 1.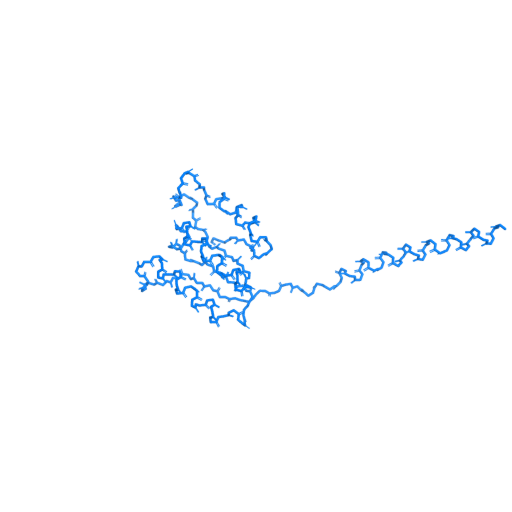00 96.31 81 GLN A C 1
ATOM 625 O O . GLN A 1 81 ? 5.432 2.063 -8.871 1.00 96.31 81 GLN A O 1
ATOM 630 N N . ALA A 1 82 ? 6.356 1.871 -10.905 1.00 96.62 82 ALA A N 1
ATOM 631 C CA . ALA A 1 82 ? 5.077 1.812 -11.606 1.00 96.62 82 ALA A CA 1
ATOM 632 C C . ALA A 1 82 ? 4.269 0.561 -11.224 1.00 96.62 82 ALA A C 1
ATOM 634 O O . ALA A 1 82 ? 3.059 0.652 -11.029 1.00 96.62 82 ALA A O 1
ATOM 635 N N . ALA A 1 83 ? 4.931 -0.590 -11.075 1.00 97.12 83 ALA A N 1
ATOM 636 C CA . ALA A 1 83 ? 4.290 -1.828 -10.637 1.00 97.12 83 ALA A CA 1
ATOM 637 C C . ALA A 1 83 ? 3.809 -1.741 -9.184 1.00 97.12 83 ALA A C 1
ATOM 639 O O . ALA A 1 83 ? 2.705 -2.189 -8.872 1.00 97.12 83 ALA A O 1
ATOM 640 N N . LEU A 1 84 ? 4.618 -1.146 -8.303 1.00 97.56 84 LEU A N 1
ATOM 641 C CA . LEU A 1 84 ? 4.252 -0.908 -6.913 1.00 97.56 84 LEU A CA 1
ATOM 642 C C . LEU A 1 84 ? 3.038 0.020 -6.826 1.00 97.56 84 LEU A C 1
ATOM 644 O O . LEU A 1 84 ? 2.070 -0.321 -6.148 1.00 97.56 84 LEU A O 1
ATOM 648 N N . ASP A 1 85 ? 3.045 1.141 -7.551 1.00 98.31 85 ASP A N 1
ATOM 649 C CA . ASP A 1 85 ? 1.921 2.080 -7.596 1.00 98.31 85 ASP A CA 1
ATOM 650 C C . ASP A 1 85 ? 0.647 1.409 -8.122 1.00 98.31 85 ASP A C 1
ATOM 652 O O . ASP A 1 85 ? -0.410 1.532 -7.502 1.00 98.31 85 ASP A O 1
ATOM 656 N N . GLU A 1 86 ? 0.751 0.638 -9.207 1.00 98.56 86 GLU A N 1
ATOM 657 C CA . GLU A 1 86 ? -0.371 -0.099 -9.791 1.00 98.56 86 GLU A CA 1
ATOM 658 C C . GLU A 1 86 ? -0.947 -1.149 -8.828 1.00 98.56 86 GLU A C 1
ATOM 660 O O . GLU A 1 86 ? -2.170 -1.282 -8.704 1.00 98.56 86 GLU A O 1
ATOM 665 N N . ALA A 1 87 ? -0.088 -1.890 -8.125 1.00 98.38 87 ALA A N 1
ATOM 666 C CA . ALA A 1 87 ? -0.512 -2.876 -7.140 1.00 98.38 87 ALA A CA 1
ATOM 667 C C . ALA A 1 87 ? -1.187 -2.210 -5.929 1.00 98.38 87 ALA A C 1
ATOM 669 O O . ALA A 1 87 ? -2.263 -2.648 -5.512 1.00 98.38 87 ALA A O 1
ATOM 670 N N . CYS A 1 88 ? -0.606 -1.125 -5.406 1.00 98.62 88 CYS A N 1
ATOM 671 C CA . CYS A 1 88 ? -1.186 -0.348 -4.310 1.00 98.62 88 CYS A CA 1
ATOM 672 C C . CYS A 1 88 ? -2.560 0.220 -4.690 1.00 98.62 88 CYS A C 1
ATOM 674 O O . CYS A 1 88 ? -3.522 0.063 -3.935 1.00 98.62 88 CYS A O 1
ATOM 676 N N . ASP A 1 89 ? -2.664 0.821 -5.880 1.00 98.81 89 ASP A N 1
ATOM 677 C CA . ASP A 1 89 ? -3.919 1.348 -6.412 1.00 98.81 89 ASP A CA 1
ATOM 678 C C . ASP A 1 89 ? -4.979 0.253 -6.494 1.00 98.81 89 ASP A C 1
ATOM 680 O O . ASP A 1 89 ? -6.119 0.466 -6.086 1.00 98.81 89 ASP A O 1
ATOM 684 N N . TYR A 1 90 ? -4.626 -0.938 -6.979 1.00 98.81 90 TYR A N 1
ATOM 685 C CA . TYR A 1 90 ? -5.589 -2.029 -7.093 1.00 98.81 90 TYR A CA 1
ATOM 686 C C . TYR A 1 90 ? -6.086 -2.536 -5.734 1.00 98.81 90 TYR A C 1
ATOM 688 O O . TYR A 1 90 ? -7.287 -2.769 -5.569 1.00 98.81 90 TYR A O 1
ATOM 696 N N . VAL A 1 91 ? -5.184 -2.685 -4.760 1.00 98.75 91 VAL A N 1
ATOM 697 C CA . VAL A 1 91 ? -5.521 -3.097 -3.387 1.00 98.75 91 VAL A CA 1
ATOM 698 C C . VAL A 1 91 ? -6.490 -2.097 -2.754 1.00 98.75 91 VAL A C 1
ATOM 700 O O . VAL A 1 91 ? -7.571 -2.487 -2.304 1.00 98.75 91 VAL A O 1
ATOM 703 N N . VAL A 1 92 ? -6.152 -0.806 -2.787 1.00 98.62 92 VAL A N 1
ATOM 704 C CA . VAL A 1 92 ? -6.966 0.249 -2.168 1.00 98.62 92 VAL A CA 1
ATOM 705 C C . VAL A 1 92 ? -8.302 0.421 -2.895 1.00 98.62 92 VAL A C 1
ATOM 707 O O . VAL A 1 92 ? -9.345 0.492 -2.245 1.00 98.62 92 VAL A O 1
ATOM 710 N N . ASN A 1 93 ? -8.313 0.392 -4.233 1.00 98.69 93 ASN A N 1
ATOM 711 C CA . ASN A 1 93 ? -9.550 0.450 -5.024 1.00 98.69 93 ASN A CA 1
ATOM 712 C C . ASN A 1 93 ? -10.459 -0.772 -4.803 1.00 98.69 93 ASN A C 1
ATOM 714 O O . ASN A 1 93 ? -11.666 -0.690 -5.033 1.00 98.69 93 ASN A O 1
ATOM 718 N N . SER A 1 94 ? -9.905 -1.893 -4.332 1.00 98.62 94 SER A N 1
ATOM 719 C CA . SER A 1 94 ? -10.666 -3.082 -3.927 1.00 98.62 94 SER A CA 1
ATOM 720 C C . SER A 1 94 ? -11.229 -2.990 -2.503 1.00 98.62 94 SER A C 1
ATOM 722 O O . SER A 1 94 ? -11.888 -3.928 -2.057 1.00 98.62 94 SER A O 1
ATOM 724 N N . GLY A 1 95 ? -11.000 -1.876 -1.799 1.00 98.19 95 GLY A N 1
ATOM 725 C CA . GLY A 1 95 ? -11.491 -1.632 -0.442 1.00 98.19 95 GLY A CA 1
ATOM 726 C C . GLY A 1 95 ? -10.649 -2.280 0.660 1.00 98.19 95 GLY A C 1
ATOM 727 O O . GLY A 1 95 ? -11.140 -2.429 1.776 1.00 98.19 95 GLY A O 1
ATOM 728 N N . LEU A 1 96 ? -9.409 -2.680 0.360 1.00 98.62 96 LEU A N 1
ATOM 729 C CA . LEU A 1 96 ? -8.498 -3.300 1.322 1.00 98.62 96 LEU A CA 1
ATOM 730 C C . LEU A 1 96 ? -7.452 -2.298 1.810 1.00 98.62 96 LEU A C 1
ATOM 732 O O . LEU A 1 96 ? -6.906 -1.521 1.027 1.00 98.62 96 LEU A O 1
ATOM 736 N N . TYR A 1 97 ? -7.140 -2.362 3.101 1.00 98.50 97 TYR A N 1
ATOM 737 C CA . TYR A 1 97 ? -5.984 -1.681 3.668 1.00 98.50 97 TYR A CA 1
ATOM 738 C C . TYR A 1 97 ? -4.692 -2.307 3.139 1.00 98.50 97 TYR A C 1
ATOM 740 O O . TYR A 1 97 ? -4.657 -3.483 2.775 1.00 98.50 97 TYR A O 1
ATOM 748 N N . LEU A 1 98 ? -3.618 -1.529 3.126 1.00 98.19 98 LEU A N 1
ATOM 749 C CA . LEU A 1 98 ? -2.365 -1.884 2.481 1.00 98.19 98 LEU A CA 1
ATOM 750 C C . LEU A 1 98 ? -1.180 -1.758 3.441 1.00 98.19 98 LEU A C 1
ATOM 752 O O . LEU A 1 98 ? -1.016 -0.740 4.120 1.00 98.19 98 LEU A O 1
ATOM 756 N N . ILE A 1 99 ? -0.312 -2.768 3.407 1.00 98.38 99 ILE A N 1
ATOM 757 C CA . ILE A 1 99 ? 1.048 -2.737 3.951 1.00 98.38 99 ILE A CA 1
ATOM 758 C C . ILE A 1 99 ? 2.017 -3.111 2.822 1.00 98.38 99 ILE A C 1
ATOM 760 O O . ILE A 1 99 ? 1.755 -4.057 2.080 1.00 98.38 99 ILE A O 1
ATOM 764 N N . ALA A 1 100 ? 3.141 -2.404 2.700 1.00 97.69 100 ALA A N 1
ATOM 765 C CA . ALA A 1 100 ? 4.180 -2.722 1.716 1.00 97.69 100 ALA A CA 1
ATOM 766 C C . ALA A 1 100 ? 5.477 -3.206 2.386 1.00 97.69 100 ALA A C 1
ATOM 768 O O . ALA A 1 100 ? 5.968 -2.591 3.335 1.00 97.69 100 ALA A O 1
ATOM 769 N N . PHE A 1 101 ? 6.051 -4.296 1.888 1.00 95.62 101 PHE A N 1
ATOM 770 C CA . PHE A 1 101 ? 7.396 -4.728 2.247 1.00 95.62 101 PHE A CA 1
ATOM 771 C C .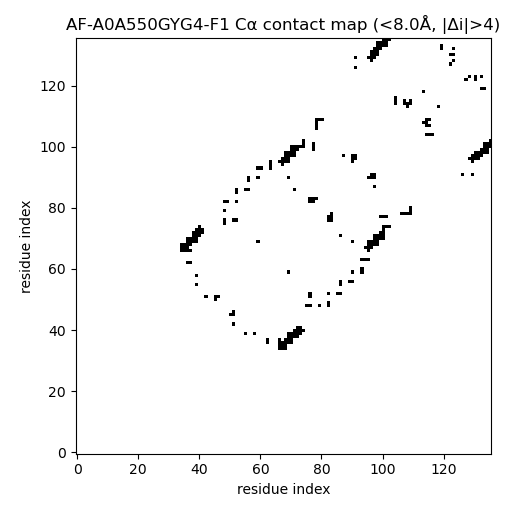 PHE A 1 101 ? 8.420 -3.847 1.549 1.00 95.62 101 PHE A C 1
ATOM 773 O O . PHE A 1 101 ? 8.378 -3.703 0.328 1.00 95.62 101 PHE A O 1
ATOM 780 N N . LEU A 1 102 ? 9.374 -3.309 2.309 1.00 94.69 102 LEU A N 1
ATOM 781 C CA . LEU A 1 102 ? 10.495 -2.563 1.759 1.00 94.69 102 LEU A CA 1
ATOM 782 C C . LEU A 1 102 ? 11.824 -3.049 2.340 1.00 94.69 102 LEU A C 1
ATOM 784 O O . LEU A 1 102 ? 12.070 -2.905 3.531 1.00 94.69 102 LEU A O 1
ATOM 788 N N . THR A 1 103 ? 12.732 -3.528 1.489 1.00 93.50 103 THR A N 1
ATOM 789 C CA . THR A 1 103 ? 14.104 -3.907 1.885 1.00 93.50 103 THR A CA 1
ATOM 790 C C . THR A 1 103 ? 15.034 -2.699 2.179 1.00 93.50 103 THR A C 1
ATOM 792 O O . THR A 1 103 ? 14.584 -1.593 2.512 1.00 93.50 103 THR A O 1
ATOM 795 N N . ASP A 1 104 ? 16.358 -2.892 2.124 1.00 92.56 104 ASP A N 1
ATOM 796 C CA . ASP A 1 104 ? 17.345 -1.811 2.207 1.00 92.56 104 ASP A CA 1
ATOM 797 C C . ASP A 1 104 ? 17.044 -0.742 1.144 1.00 92.56 104 ASP A C 1
ATOM 799 O O . ASP A 1 104 ? 16.903 -1.020 -0.044 1.00 92.56 104 ASP A O 1
ATOM 803 N N . SER A 1 105 ? 16.944 0.511 1.589 1.00 91.44 105 SER A N 1
ATOM 804 C CA . SER A 1 105 ? 16.622 1.655 0.737 1.00 91.44 105 SER A CA 1
ATOM 805 C C . SER A 1 105 ? 17.660 1.895 -0.362 1.00 91.44 105 SER A C 1
ATOM 807 O O . SER A 1 105 ? 17.365 2.590 -1.328 1.00 91.44 105 SER A O 1
ATOM 809 N N . ARG A 1 106 ? 18.878 1.360 -0.213 1.00 92.38 106 ARG A N 1
ATOM 810 C CA . ARG A 1 106 ? 19.968 1.486 -1.195 1.00 92.38 106 ARG A CA 1
ATOM 811 C C . ARG A 1 106 ? 19.759 0.644 -2.452 1.00 92.38 106 ARG A C 1
ATOM 813 O O . ARG A 1 106 ? 20.395 0.938 -3.456 1.00 92.38 106 ARG A O 1
ATOM 820 N N . GLU A 1 107 ? 18.888 -0.359 -2.384 1.00 93.00 107 GLU A N 1
ATOM 821 C CA . GLU A 1 107 ? 18.564 -1.248 -3.507 1.00 93.00 107 GLU A CA 1
ATOM 822 C C . GLU A 1 107 ? 17.524 -0.628 -4.460 1.00 93.00 107 GLU A C 1
ATOM 824 O O . GLU A 1 107 ? 17.261 -1.157 -5.537 1.00 93.00 107 GLU A O 1
ATOM 829 N N . TYR A 1 108 ? 16.916 0.502 -4.078 1.00 92.88 108 TYR A N 1
ATOM 830 C CA . TYR A 1 108 ? 15.901 1.179 -4.881 1.00 92.88 108 TYR A CA 1
ATOM 831 C C . TYR A 1 108 ? 16.540 2.200 -5.818 1.00 92.88 108 TYR A C 1
ATOM 833 O O . TYR A 1 108 ? 17.251 3.115 -5.393 1.00 92.88 108 TYR A O 1
ATOM 841 N N . HIS A 1 109 ? 16.229 2.067 -7.105 1.00 92.19 109 HIS A N 1
ATOM 842 C CA . HIS A 1 109 ? 16.748 2.911 -8.176 1.00 92.19 109 HIS A CA 1
ATOM 843 C C . HIS A 1 109 ? 15.601 3.447 -9.034 1.00 92.19 109 HIS A C 1
ATOM 845 O O . HIS A 1 109 ? 15.476 3.098 -10.206 1.00 92.19 109 HIS A O 1
ATOM 851 N N . TYR A 1 110 ? 14.730 4.261 -8.436 1.00 93.12 110 TYR A N 1
ATOM 852 C CA . TYR A 1 110 ? 13.664 4.921 -9.185 1.00 93.12 110 TYR A CA 1
ATOM 853 C C . TYR A 1 110 ? 14.194 6.104 -10.003 1.00 93.12 110 TYR A C 1
ATOM 855 O O . TYR A 1 110 ? 15.291 6.626 -9.772 1.00 93.12 110 TYR A O 1
ATOM 863 N N . ASP A 1 111 ? 13.390 6.532 -10.972 1.00 91.12 111 ASP A N 1
ATOM 864 C CA . ASP A 1 111 ? 13.746 7.614 -11.879 1.00 91.12 111 ASP A CA 1
ATOM 865 C C . ASP A 1 111 ? 13.913 8.954 -11.142 1.00 91.12 111 ASP A C 1
ATOM 867 O O . ASP A 1 111 ? 13.315 9.215 -10.100 1.00 91.12 111 ASP A O 1
ATOM 871 N N . ASN A 1 112 ? 14.720 9.852 -11.714 1.00 90.75 112 ASN A N 1
ATOM 872 C CA . ASN A 1 112 ? 14.908 11.231 -11.235 1.00 90.75 112 ASN A CA 1
ATOM 873 C C . ASN A 1 112 ? 15.438 11.374 -9.793 1.00 90.75 112 ASN A C 1
ATOM 875 O O . ASN A 1 112 ? 15.234 12.416 -9.172 1.00 90.75 112 ASN A O 1
ATOM 879 N N . ASN A 1 113 ? 16.164 10.373 -9.280 1.00 87.19 113 ASN A N 1
ATOM 880 C CA . ASN A 1 113 ? 16.617 10.295 -7.882 1.00 87.19 113 ASN A CA 1
ATOM 881 C C . ASN A 1 113 ? 15.470 10.246 -6.860 1.00 87.19 113 ASN A C 1
ATOM 883 O O . ASN A 1 113 ? 15.692 10.562 -5.692 1.00 87.19 113 ASN A O 1
ATOM 887 N N . TYR A 1 114 ? 14.271 9.853 -7.291 1.00 93.06 114 TYR A N 1
ATOM 888 C CA . TYR A 1 114 ? 13.149 9.634 -6.395 1.00 93.06 114 TYR A CA 1
ATOM 889 C C . TYR A 1 114 ? 13.466 8.463 -5.460 1.00 93.06 114 TYR A C 1
ATOM 891 O O . TYR A 1 114 ? 13.855 7.375 -5.883 1.00 93.06 114 TYR A O 1
ATOM 899 N N . THR A 1 115 ? 13.376 8.697 -4.161 1.00 94.81 115 THR A N 1
ATOM 900 C CA . THR A 1 115 ? 13.763 7.722 -3.146 1.00 94.81 115 THR A CA 1
ATOM 901 C C . THR A 1 115 ? 12.560 6.932 -2.660 1.00 94.81 115 THR A C 1
ATOM 903 O O . THR A 1 115 ? 11.425 7.406 -2.662 1.00 94.81 115 THR A O 1
ATOM 906 N N . ILE A 1 116 ? 12.809 5.738 -2.124 1.00 94.75 116 ILE A N 1
ATOM 907 C CA . ILE A 1 116 ? 11.746 4.942 -1.504 1.00 94.75 116 ILE A CA 1
ATOM 908 C C . ILE A 1 116 ? 11.100 5.637 -0.286 1.00 94.75 116 ILE A C 1
ATOM 910 O O . ILE A 1 116 ? 9.958 5.357 0.070 1.00 94.75 116 ILE A O 1
ATOM 914 N N . PHE A 1 117 ? 11.808 6.576 0.352 1.00 94.62 117 PHE A N 1
ATOM 915 C CA . PHE A 1 117 ? 11.259 7.385 1.443 1.00 94.62 117 PHE A CA 1
ATOM 916 C C . PHE A 1 117 ? 10.291 8.457 0.938 1.00 94.62 117 PHE A C 1
ATOM 918 O O . PHE A 1 117 ? 9.249 8.665 1.558 1.00 94.62 117 PHE A O 1
ATOM 925 N N . GL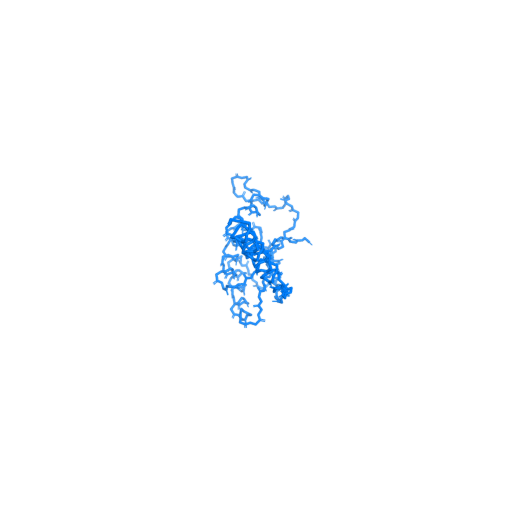U A 1 118 ? 10.616 9.109 -0.182 1.00 96.75 118 GLU A N 1
ATOM 926 C CA . GLU A 1 118 ? 9.700 10.030 -0.864 1.00 96.75 118 GLU A CA 1
ATOM 927 C C . GLU A 1 118 ? 8.467 9.274 -1.365 1.00 96.75 118 GLU A C 1
ATOM 929 O O . GLU A 1 118 ? 7.350 9.710 -1.096 1.00 96.75 118 GLU A O 1
ATOM 934 N N . TRP A 1 119 ? 8.654 8.075 -1.932 1.00 97.19 119 TRP A N 1
ATOM 935 C CA . TRP A 1 119 ? 7.544 7.180 -2.268 1.00 97.19 119 TRP A CA 1
ATOM 936 C C . TRP A 1 119 ? 6.651 6.877 -1.064 1.00 97.19 119 TRP A C 1
ATOM 938 O O . TRP A 1 119 ? 5.435 7.017 -1.149 1.00 97.19 119 TRP A O 1
ATOM 948 N N . GLY A 1 120 ? 7.226 6.524 0.089 1.00 96.81 120 GLY A N 1
ATOM 949 C CA . GLY A 1 120 ? 6.443 6.258 1.298 1.00 96.81 120 GLY A CA 1
ATOM 950 C C . GLY A 1 120 ? 5.647 7.475 1.792 1.00 96.81 120 GLY A C 1
ATOM 951 O O . GLY A 1 120 ? 4.523 7.319 2.279 1.00 96.81 120 GLY A O 1
ATOM 952 N N . ALA A 1 121 ? 6.199 8.685 1.654 1.00 97.38 121 ALA A N 1
ATOM 953 C CA . ALA A 1 121 ? 5.506 9.926 1.997 1.00 97.38 121 ALA A CA 1
ATOM 954 C C . ALA A 1 121 ? 4.335 10.203 1.040 1.00 97.38 121 ALA A C 1
ATOM 956 O O . ALA A 1 121 ? 3.220 10.477 1.496 1.00 97.38 121 ALA A O 1
ATOM 957 N N . ASP A 1 122 ? 4.562 10.046 -0.264 1.00 98.06 122 ASP A N 1
ATOM 958 C CA . ASP A 1 122 ? 3.543 10.247 -1.293 1.00 98.06 122 ASP A CA 1
ATOM 959 C C . ASP A 1 122 ? 2.446 9.178 -1.213 1.00 98.06 122 ASP A C 1
ATOM 961 O O . ASP A 1 122 ? 1.261 9.500 -1.294 1.00 98.06 122 ASP A O 1
ATOM 965 N N . ALA A 1 123 ? 2.804 7.918 -0.948 1.00 98.12 123 ALA A N 1
ATOM 966 C CA . ALA A 1 123 ? 1.856 6.836 -0.695 1.00 98.12 123 ALA A CA 1
ATOM 967 C C . ALA A 1 123 ? 0.973 7.147 0.521 1.00 98.12 123 ALA A C 1
ATOM 969 O O . ALA A 1 123 ? -0.250 6.985 0.462 1.00 98.12 123 ALA A O 1
ATOM 970 N N . LYS A 1 124 ? 1.557 7.669 1.612 1.00 98.06 124 LYS A N 1
ATOM 971 C CA . LYS A 1 124 ? 0.771 8.091 2.778 1.00 98.06 124 LYS A CA 1
ATOM 972 C C . LYS A 1 124 ? -0.184 9.234 2.441 1.00 98.06 124 LYS A C 1
ATOM 974 O O . LYS A 1 124 ?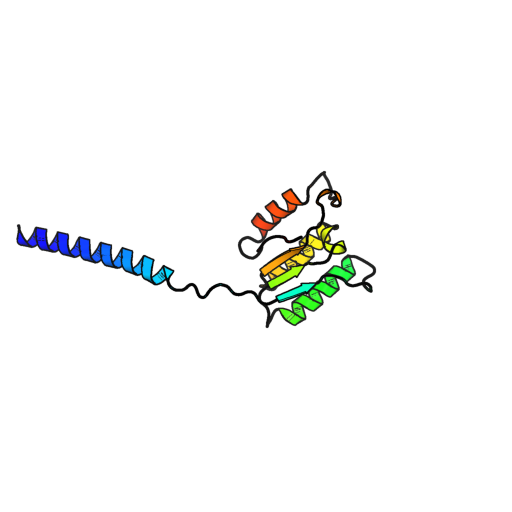 -1.324 9.216 2.905 1.00 98.06 124 LYS A O 1
ATOM 979 N N . GLN A 1 125 ? 0.252 10.197 1.632 1.00 98.38 125 GLN A N 1
ATOM 980 C CA . GLN A 1 125 ? -0.599 11.293 1.173 1.00 98.38 125 GLN A CA 1
ATOM 981 C C . GLN A 1 125 ? -1.726 10.805 0.247 1.00 98.38 125 GLN A C 1
ATOM 983 O O . GLN A 1 125 ? -2.859 11.265 0.380 1.00 98.38 125 GLN A O 1
ATOM 988 N N . LYS A 1 126 ? -1.430 9.876 -0.669 1.00 98.44 126 LYS A N 1
ATOM 989 C CA . LYS A 1 126 ? -2.359 9.360 -1.685 1.00 98.44 126 LYS A CA 1
ATOM 990 C C . LYS A 1 126 ? -3.434 8.450 -1.091 1.00 98.44 126 LYS A C 1
ATOM 992 O O . LYS A 1 126 ? -4.609 8.618 -1.402 1.00 98.44 126 LYS A O 1
ATOM 997 N N . TYR A 1 127 ? -3.044 7.499 -0.244 1.00 98.38 127 TYR A N 1
ATOM 998 C CA . TYR A 1 127 ? -3.938 6.446 0.255 1.00 98.38 127 TYR A CA 1
ATOM 999 C C . TYR A 1 127 ? -4.497 6.726 1.660 1.00 98.38 127 TYR A C 1
ATOM 1001 O O . TYR A 1 127 ? -5.427 6.053 2.103 1.00 98.38 127 TYR A O 1
ATOM 1009 N N . GLY A 1 128 ? -3.958 7.717 2.377 1.00 97.56 128 GLY A N 1
ATOM 1010 C CA . GLY A 1 128 ? -4.490 8.168 3.662 1.00 97.56 128 GLY A CA 1
ATOM 1011 C C . GLY A 1 128 ? -4.510 7.071 4.729 1.00 97.56 128 GLY A C 1
ATOM 1012 O O . GLY A 1 128 ? -3.473 6.503 5.080 1.00 97.56 128 GLY A O 1
ATOM 1013 N N . GLU A 1 129 ? -5.689 6.804 5.288 1.00 96.69 129 GLU A N 1
ATOM 1014 C CA . GLU A 1 129 ? -5.899 5.787 6.331 1.00 96.69 129 GLU A CA 1
ATOM 1015 C C . GLU A 1 129 ? -5.796 4.355 5.791 1.00 96.69 129 GLU A C 1
ATOM 1017 O O . GLU A 1 129 ? -5.421 3.455 6.537 1.00 96.69 129 GLU A O 1
ATOM 1022 N N . MET A 1 130 ? -6.011 4.156 4.485 1.00 97.75 130 MET A N 1
ATOM 1023 C CA . MET A 1 130 ? -5.895 2.839 3.850 1.00 97.75 130 MET A CA 1
ATOM 1024 C C . MET A 1 130 ? -4.444 2.349 3.794 1.00 97.75 130 MET A C 1
ATOM 1026 O O . MET A 1 130 ? -4.208 1.148 3.715 1.00 97.75 130 MET A O 1
ATOM 1030 N N . PHE A 1 131 ? -3.458 3.252 3.859 1.00 98.25 131 PHE A N 1
ATOM 1031 C CA . PHE A 1 131 ? -2.047 2.883 3.957 1.00 98.25 131 PHE A CA 1
ATOM 1032 C C . PHE A 1 131 ? -1.603 2.797 5.417 1.00 98.25 131 PHE A C 1
ATOM 1034 O O . PHE A 1 131 ? -1.385 3.814 6.096 1.00 98.25 131 PHE A O 1
ATOM 1041 N N . LEU A 1 132 ? -1.448 1.554 5.875 1.00 97.50 132 LEU A N 1
ATOM 1042 C CA . LEU A 1 132 ? -1.055 1.209 7.240 1.00 97.50 132 LEU A CA 1
ATOM 1043 C C . LEU A 1 132 ? 0.458 1.321 7.458 1.00 97.50 132 LEU A C 1
ATOM 1045 O O . LEU A 1 132 ? 0.906 1.432 8.597 1.00 97.50 132 LEU A O 1
ATOM 1049 N N . GLY A 1 133 ? 1.238 1.351 6.375 1.00 96.69 133 GLY A N 1
ATOM 1050 C CA . GLY A 1 133 ? 2.665 1.642 6.401 1.00 96.69 133 GLY A CA 1
ATOM 1051 C C . GLY A 1 133 ? 3.502 0.591 5.689 1.00 96.69 133 GLY A C 1
ATOM 1052 O O . GLY A 1 133 ? 3.057 -0.072 4.751 1.00 96.69 133 GLY A O 1
ATOM 1053 N N . VAL A 1 134 ? 4.747 0.470 6.143 1.00 96.12 134 VAL A N 1
ATOM 1054 C CA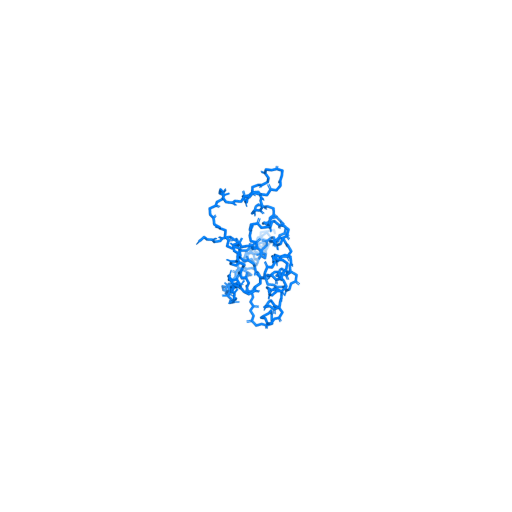 . VAL A 1 134 ? 5.757 -0.405 5.548 1.00 96.12 134 VAL A CA 1
ATOM 1055 C C . VAL A 1 134 ? 6.371 -1.314 6.607 1.00 96.12 134 VAL A C 1
ATOM 1057 O O . VAL A 1 134 ? 6.463 -0.925 7.773 1.00 96.12 134 VAL A O 1
ATOM 1060 N N . TYR A 1 135 ? 6.815 -2.502 6.205 1.00 93.94 135 TYR A N 1
ATOM 1061 C CA . TYR A 1 135 ? 7.577 -3.420 7.059 1.00 93.94 135 TYR A CA 1
ATOM 1062 C C . TYR A 1 135 ? 8.858 -3.891 6.367 1.00 93.94 135 TYR A C 1
ATOM 1064 O O . TYR A 1 135 ? 9.057 -3.659 5.173 1.00 93.94 135 TYR A O 1
ATOM 1072 N N . ARG A 1 136 ? 9.737 -4.496 7.164 1.00 84.56 136 ARG A N 1
ATOM 1073 C CA . ARG A 1 136 ? 11.081 -4.955 6.812 1.00 84.56 136 ARG A CA 1
ATOM 1074 C C . ARG A 1 136 ? 11.303 -6.374 7.293 1.00 84.56 136 ARG A C 1
ATOM 1076 O O . ARG A 1 136 ? 10.725 -6.709 8.351 1.00 84.56 136 ARG A O 1
#

Foldseek 3Di:
DVVVVVVVVVVVVVVVVVVVVVVVVVVPPCPDDDFDEDELADDPPQPDLVSSLVVLLVVCVVCLVPGAAYEHNYPRQLLDLVSVVSSLCSCVVSNHAYEYEDDPQVSHDDPPPCTVVNVQVVSCVVRPPSYPGYDD